Protein AF-A0A2S6AKS6-F1 (afdb_monomer_lite)

Radius of gyration: 19.14 Å; chains: 1; bounding box: 38×33×47 Å

Foldseek 3Di:
DPDPVPPVVCVVVVNDPPCVVVVVVVCCCCPPVVVVLVVVLVVLLVVLVVDPPDPVVSVVVSVCSVCVVVVVVVVVVVVVVVVVVVD

pLDDT: mean 76.17, std 11.61, range [36.16, 90.0]

Organism: NCBI:txid37330

Sequence (87 aa):
MLAAAGLSDCAQANVCGDDMGLFVLGFVAVVLVGPVFVLLSVAATLDIIGRPTGVRRGVAWTAIVWLIPIAGALFWWSASDRRARSA

Structure (mmCIF, N/CA/C/O backbone):
data_AF-A0A2S6AKS6-F1
#
_entry.id   AF-A0A2S6AKS6-F1
#
loop_
_atom_site.group_PDB
_atom_site.id
_atom_site.type_symbol
_atom_site.label_atom_id
_atom_site.label_alt_id
_atom_site.label_comp_id
_atom_site.label_asym_id
_atom_site.label_entity_id
_atom_site.label_seq_id
_atom_site.pdbx_PDB_ins_code
_atom_site.Cartn_x
_atom_site.Cartn_y
_atom_site.Cartn_z
_atom_site.occupancy
_atom_site.B_iso_or_equiv
_atom_site.auth_seq_id
_atom_site.auth_comp_id
_atom_site.auth_asym_id
_atom_site.auth_atom_id
_atom_site.pdbx_PDB_model_num
ATOM 1 N N . MET A 1 1 ? 20.515 17.385 -8.819 1.00 36.16 1 MET A N 1
ATOM 2 C CA . MET A 1 1 ? 19.381 17.271 -9.761 1.00 36.16 1 MET A CA 1
ATOM 3 C C . MET A 1 1 ? 19.826 16.354 -10.895 1.00 36.16 1 MET A C 1
ATOM 5 O O . MET A 1 1 ? 20.498 16.827 -11.793 1.00 36.16 1 MET A O 1
ATOM 9 N N . LEU A 1 2 ? 19.610 15.038 -10.784 1.00 42.84 2 LEU A N 1
ATOM 10 C CA . LEU A 1 2 ? 20.297 14.035 -11.628 1.00 42.84 2 LEU A CA 1
ATOM 11 C C . LEU A 1 2 ? 19.371 12.968 -12.246 1.00 42.84 2 LEU A C 1
ATOM 13 O O . LEU A 1 2 ? 19.866 12.026 -12.845 1.00 42.84 2 LEU A O 1
ATOM 17 N N . ALA A 1 3 ? 18.044 13.096 -12.151 1.00 51.28 3 ALA A N 1
ATOM 18 C CA . ALA A 1 3 ? 17.136 12.075 -12.698 1.00 51.28 3 ALA A CA 1
ATOM 19 C C . ALA A 1 3 ? 16.604 12.387 -14.114 1.00 51.28 3 ALA A C 1
ATOM 21 O O . ALA A 1 3 ? 1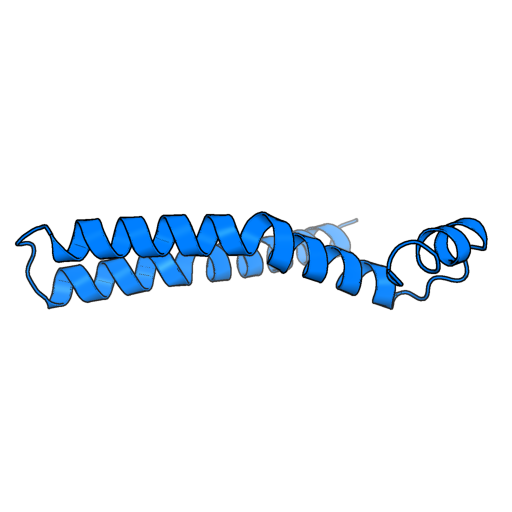6.178 11.477 -14.815 1.00 51.28 3 ALA A O 1
ATOM 22 N N . ALA A 1 4 ? 16.638 13.652 -14.554 1.00 49.91 4 ALA A N 1
ATOM 23 C CA . ALA A 1 4 ? 16.065 14.056 -15.844 1.00 49.91 4 ALA A CA 1
ATOM 24 C C . ALA A 1 4 ? 17.054 13.983 -17.023 1.00 49.91 4 ALA A C 1
ATOM 26 O O . ALA A 1 4 ? 16.621 13.814 -18.152 1.00 49.91 4 ALA A O 1
ATOM 27 N N . ALA A 1 5 ? 18.366 14.061 -16.776 1.00 51.22 5 ALA A N 1
ATOM 28 C CA . ALA A 1 5 ? 19.382 14.145 -17.834 1.00 51.22 5 ALA A CA 1
ATOM 29 C C . ALA A 1 5 ? 19.888 12.780 -18.353 1.00 51.22 5 ALA A C 1
ATOM 31 O O . ALA A 1 5 ? 20.819 12.744 -19.140 1.00 51.22 5 ALA A O 1
ATOM 32 N N . GLY A 1 6 ? 19.314 11.659 -17.900 1.00 58.38 6 GLY A N 1
ATOM 33 C CA . GLY A 1 6 ? 19.659 10.317 -18.400 1.00 58.38 6 GLY A CA 1
ATOM 34 C C . GLY A 1 6 ? 18.486 9.587 -19.057 1.00 58.38 6 GLY A C 1
ATOM 35 O O . GLY A 1 6 ? 18.669 8.882 -20.041 1.00 58.38 6 GLY A O 1
ATOM 36 N N . LEU A 1 7 ? 17.260 9.776 -18.553 1.00 58.19 7 LEU A N 1
ATOM 37 C CA . LEU A 1 7 ? 16.090 9.031 -19.031 1.00 58.19 7 LEU A CA 1
ATOM 38 C C . LEU A 1 7 ? 15.610 9.504 -20.414 1.00 58.19 7 LEU A C 1
ATOM 40 O O . LEU A 1 7 ? 15.216 8.679 -21.234 1.00 58.19 7 LEU A O 1
ATOM 44 N N . SER A 1 8 ? 15.664 10.814 -20.684 1.00 61.66 8 SER A N 1
ATOM 45 C CA . SER A 1 8 ? 15.312 11.370 -21.998 1.00 61.66 8 SER A CA 1
ATOM 46 C C . SER A 1 8 ? 16.344 11.021 -23.068 1.00 61.66 8 SER A C 1
ATOM 48 O O . SER A 1 8 ? 15.961 10.677 -24.180 1.00 61.66 8 SER A O 1
ATOM 50 N N . ASP A 1 9 ? 17.636 11.047 -22.727 1.00 62.88 9 ASP A N 1
ATOM 51 C CA . ASP A 1 9 ? 18.721 10.745 -23.669 1.00 62.88 9 ASP A CA 1
ATOM 52 C C . ASP A 1 9 ? 18.770 9.256 -24.025 1.00 62.88 9 ASP A C 1
ATOM 54 O O . ASP A 1 9 ? 18.926 8.905 -25.194 1.00 62.88 9 ASP A O 1
ATOM 58 N N . CYS A 1 10 ? 18.545 8.365 -23.054 1.00 65.06 10 CYS A N 1
ATOM 59 C CA . CYS A 1 10 ? 18.474 6.932 -23.333 1.00 65.06 10 CYS A CA 1
ATOM 60 C C . CYS A 1 10 ? 17.224 6.559 -24.152 1.00 65.06 10 CYS A C 1
ATOM 62 O O . CYS A 1 10 ? 17.314 5.705 -25.037 1.00 65.06 10 CYS A O 1
ATOM 64 N N . ALA A 1 11 ? 16.079 7.211 -23.900 1.00 66.75 11 ALA A N 1
ATOM 65 C CA . ALA A 1 11 ? 14.855 6.994 -24.675 1.00 66.75 11 ALA A CA 1
ATOM 66 C C . ALA A 1 11 ? 15.012 7.492 -26.119 1.00 66.75 11 ALA A C 1
ATOM 68 O O . ALA A 1 11 ? 14.581 6.825 -27.056 1.00 66.75 11 ALA A O 1
ATOM 69 N N . GLN A 1 12 ? 15.682 8.632 -26.308 1.00 65.44 12 GLN A N 1
ATOM 70 C CA . GLN A 1 12 ? 15.935 9.208 -27.626 1.00 65.44 12 GLN A CA 1
ATOM 71 C C . GLN A 1 12 ? 16.958 8.402 -28.437 1.00 65.44 12 GLN A C 1
ATOM 73 O O . GLN A 1 12 ? 16.834 8.299 -29.656 1.00 65.44 12 GLN A O 1
ATOM 78 N N . ALA A 1 13 ? 17.944 7.798 -27.769 1.00 68.00 13 ALA A N 1
ATOM 79 C CA . ALA A 1 13 ? 18.932 6.923 -28.395 1.00 68.00 13 ALA A CA 1
ATOM 80 C C . ALA A 1 13 ? 18.469 5.456 -28.538 1.00 68.00 13 ALA A C 1
ATOM 82 O O . ALA A 1 13 ? 19.208 4.646 -29.090 1.00 68.00 13 ALA A O 1
ATOM 83 N N . ASN A 1 14 ? 17.255 5.109 -28.084 1.00 59.44 14 ASN A N 1
ATOM 84 C CA . ASN A 1 14 ? 16.677 3.758 -28.153 1.00 59.44 14 ASN A CA 1
ATOM 85 C C . ASN A 1 14 ? 17.549 2.668 -27.481 1.00 59.44 14 ASN A C 1
ATOM 87 O O . ASN A 1 14 ? 17.523 1.502 -27.868 1.00 59.44 14 ASN A O 1
ATOM 91 N N . VAL A 1 15 ? 18.341 3.064 -26.478 1.00 61.81 15 VAL A N 1
ATOM 92 C CA . VAL A 1 15 ? 19.289 2.207 -25.732 1.00 61.81 15 VAL A CA 1
ATOM 93 C C . VAL A 1 15 ? 18.782 1.837 -24.336 1.00 61.81 15 VAL A C 1
ATOM 95 O O . VAL A 1 15 ? 19.513 1.263 -23.529 1.00 61.81 15 VAL A O 1
ATOM 98 N N . CYS A 1 16 ? 17.534 2.174 -24.017 1.00 66.50 16 CYS A N 1
ATOM 99 C CA . CYS A 1 16 ? 16.895 1.735 -22.785 1.00 66.50 16 CYS A CA 1
ATOM 100 C C . CYS A 1 16 ? 16.672 0.221 -22.832 1.00 66.50 16 CYS A C 1
ATOM 102 O O . CYS A 1 16 ? 15.856 -0.252 -23.617 1.00 66.50 16 CYS A O 1
ATOM 104 N N . GLY A 1 17 ? 17.393 -0.528 -21.995 1.00 66.06 17 GLY A N 1
ATOM 105 C CA . GLY A 1 17 ? 17.152 -1.961 -21.815 1.00 66.06 17 GLY A CA 1
ATOM 106 C C . GLY A 1 17 ? 15.747 -2.255 -21.274 1.00 66.06 17 GLY A C 1
ATOM 107 O O . GLY A 1 17 ? 15.104 -1.377 -20.689 1.00 66.06 17 GLY A O 1
ATOM 108 N N . ASP A 1 18 ? 15.294 -3.503 -21.438 1.00 65.56 18 ASP A N 1
ATOM 109 C CA . ASP A 1 18 ? 13.941 -3.975 -21.080 1.00 65.56 18 ASP A CA 1
ATOM 110 C C . ASP A 1 18 ? 13.525 -3.659 -19.627 1.00 65.56 18 ASP A C 1
ATOM 112 O O . ASP A 1 18 ? 12.344 -3.457 -19.329 1.00 65.56 18 ASP A O 1
ATOM 116 N N . ASP A 1 19 ? 14.490 -3.515 -18.717 1.00 67.62 19 ASP A N 1
ATOM 117 C CA . ASP A 1 19 ? 14.260 -3.191 -17.304 1.00 67.62 19 ASP A CA 1
ATOM 118 C C . ASP A 1 19 ? 13.700 -1.775 -17.068 1.00 67.62 19 ASP A C 1
ATOM 120 O O . ASP A 1 19 ? 13.155 -1.480 -15.997 1.00 67.62 19 ASP A O 1
ATOM 124 N N . MET A 1 20 ? 13.781 -0.880 -18.061 1.00 72.44 20 MET A N 1
ATOM 125 C CA . MET A 1 20 ? 13.265 0.483 -17.922 1.00 72.44 20 MET A CA 1
ATOM 126 C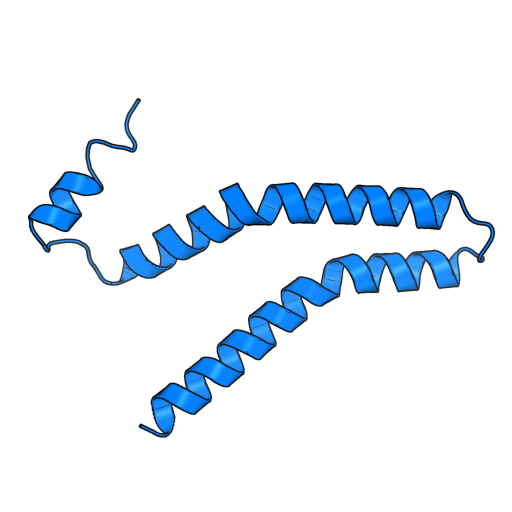 C . MET A 1 20 ? 11.740 0.512 -17.770 1.00 72.44 20 MET A C 1
ATOM 128 O O . MET A 1 20 ? 11.214 1.347 -17.031 1.00 72.44 20 MET A O 1
ATOM 132 N N . GLY A 1 21 ? 11.025 -0.427 -18.397 1.00 73.38 21 GLY A N 1
ATOM 133 C CA . GLY A 1 21 ? 9.574 -0.544 -18.246 1.00 73.38 21 GLY A CA 1
ATOM 134 C C . GLY A 1 21 ? 9.168 -0.815 -16.796 1.00 73.38 21 GLY A C 1
ATOM 135 O O . GLY A 1 21 ? 8.285 -0.142 -16.263 1.00 73.38 21 GLY A O 1
ATOM 136 N N . LEU A 1 22 ? 9.868 -1.739 -16.128 1.00 76.38 22 LEU A N 1
ATOM 137 C CA . LEU A 1 22 ? 9.649 -2.067 -14.716 1.00 76.38 22 LEU A CA 1
ATOM 138 C C . LEU A 1 22 ? 10.019 -0.906 -13.792 1.00 76.38 22 LEU A C 1
ATOM 140 O O . LEU A 1 22 ? 9.297 -0.643 -12.830 1.00 76.38 22 LEU A O 1
ATOM 144 N N . PHE A 1 23 ? 11.097 -0.180 -14.096 1.00 80.19 23 PHE A N 1
ATOM 145 C CA . PHE A 1 23 ? 11.484 1.003 -13.331 1.00 80.19 23 PHE A CA 1
ATOM 146 C C . PHE A 1 23 ? 10.421 2.106 -13.403 1.00 80.19 23 PHE A C 1
ATOM 148 O O . PHE A 1 23 ? 10.026 2.640 -12.368 1.00 80.19 23 PHE A O 1
ATOM 155 N N . VAL A 1 24 ? 9.915 2.425 -14.599 1.00 82.56 24 VAL A N 1
ATOM 156 C CA . VAL A 1 24 ? 8.875 3.452 -14.777 1.00 82.56 24 VAL A CA 1
ATOM 157 C C . VAL A 1 24 ? 7.574 3.030 -14.093 1.00 82.56 24 VAL A C 1
ATOM 159 O O . VAL A 1 24 ? 6.969 3.834 -13.383 1.00 82.56 24 VAL A O 1
ATOM 162 N N . LEU A 1 25 ? 7.172 1.762 -14.233 1.00 80.38 25 LEU A N 1
ATOM 163 C CA . LEU A 1 25 ? 6.016 1.203 -13.525 1.00 80.38 25 LEU A CA 1
ATOM 164 C C . LEU A 1 25 ? 6.176 1.301 -12.006 1.00 80.38 25 LEU A C 1
ATOM 166 O O . LEU A 1 25 ? 5.262 1.764 -11.324 1.00 80.38 25 LEU A O 1
ATOM 170 N N . GLY A 1 26 ? 7.340 0.914 -11.479 1.00 83.19 26 GLY A N 1
ATOM 171 C CA . GLY A 1 26 ? 7.660 1.013 -10.058 1.00 83.19 26 GLY A CA 1
ATOM 172 C C . GLY A 1 26 ? 7.651 2.458 -9.565 1.00 83.19 26 GLY A C 1
ATOM 173 O O . GLY A 1 26 ? 7.065 2.753 -8.526 1.00 83.19 26 GLY A O 1
ATOM 174 N N . PHE A 1 27 ? 8.223 3.381 -10.338 1.00 82.44 27 PHE A N 1
ATOM 175 C CA . PHE A 1 27 ? 8.236 4.805 -10.018 1.00 82.44 27 PHE A CA 1
ATOM 176 C C . PHE A 1 27 ? 6.819 5.384 -9.960 1.00 82.44 27 PHE A C 1
ATOM 178 O O . PHE A 1 27 ? 6.461 6.029 -8.978 1.00 82.44 27 PHE A O 1
ATOM 185 N N . VAL A 1 28 ? 5.975 5.106 -10.958 1.00 85.38 28 VAL A N 1
ATOM 186 C CA . VAL A 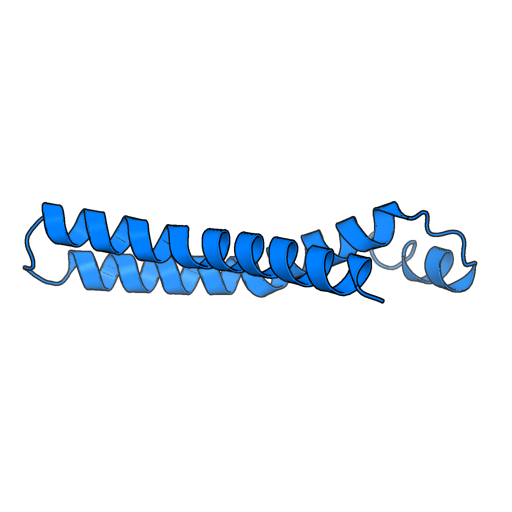1 28 ? 4.566 5.535 -10.964 1.00 85.38 28 VAL A CA 1
ATOM 187 C C . VAL A 1 28 ? 3.805 4.932 -9.782 1.00 85.38 28 VAL A C 1
ATOM 189 O O . VAL A 1 28 ? 3.098 5.650 -9.071 1.00 85.38 28 VAL A O 1
ATOM 192 N N . ALA A 1 29 ? 3.979 3.635 -9.526 1.00 83.88 29 ALA A N 1
ATOM 193 C CA . ALA A 1 29 ? 3.323 2.951 -8.420 1.00 83.88 29 ALA A CA 1
ATOM 194 C C . ALA A 1 29 ? 3.721 3.542 -7.058 1.00 83.88 29 ALA A C 1
ATOM 196 O O . ALA A 1 29 ? 2.857 3.771 -6.217 1.00 83.88 29 ALA A O 1
ATOM 197 N N . VAL A 1 30 ? 5.004 3.836 -6.839 1.00 84.50 30 VAL A N 1
ATOM 198 C CA . VAL A 1 30 ? 5.502 4.332 -5.547 1.00 84.50 30 VAL A CA 1
ATOM 199 C C . VAL A 1 30 ? 5.257 5.825 -5.363 1.00 84.50 30 VAL A C 1
ATOM 201 O O . VAL A 1 30 ? 4.895 6.235 -4.265 1.00 84.50 30 VAL A O 1
ATOM 204 N N . VAL A 1 31 ? 5.449 6.642 -6.400 1.00 85.56 31 VAL A N 1
ATOM 205 C CA . VAL A 1 31 ? 5.424 8.109 -6.278 1.00 85.56 31 VAL A CA 1
ATOM 206 C C . VAL A 1 31 ? 4.026 8.679 -6.481 1.00 85.56 31 VAL A C 1
ATOM 208 O O . VAL A 1 31 ? 3.654 9.619 -5.784 1.00 85.56 31 VAL A O 1
ATOM 211 N N . LEU A 1 32 ? 3.237 8.126 -7.405 1.00 85.44 32 LEU A N 1
ATOM 212 C CA . LEU A 1 32 ? 1.899 8.647 -7.699 1.00 85.44 32 LEU A CA 1
ATOM 213 C C . LEU A 1 32 ? 0.820 7.888 -6.929 1.00 85.44 32 LEU A C 1
ATOM 215 O O . LEU A 1 32 ? -0.027 8.501 -6.283 1.00 85.44 32 LEU A O 1
ATOM 219 N N . VAL A 1 33 ? 0.855 6.556 -6.970 1.00 86.44 33 VAL A N 1
ATOM 220 C CA . VAL A 1 33 ? -0.214 5.730 -6.383 1.00 86.44 33 VAL A CA 1
ATOM 221 C C . VAL A 1 33 ? 0.013 5.491 -4.887 1.00 86.44 33 VAL A C 1
ATOM 223 O O . VAL A 1 33 ? -0.928 5.571 -4.098 1.00 86.44 33 VAL A O 1
ATOM 226 N N . GLY A 1 34 ? 1.262 5.259 -4.479 1.00 86.75 34 GLY A N 1
ATOM 227 C CA . GLY A 1 34 ? 1.660 4.958 -3.104 1.00 86.75 34 GLY A CA 1
ATOM 228 C C . GLY A 1 34 ? 1.170 5.973 -2.064 1.00 86.75 34 GLY A C 1
ATOM 229 O O . GLY A 1 34 ? 0.515 5.560 -1.106 1.00 86.75 34 GLY A O 1
ATOM 230 N N . PRO A 1 35 ? 1.403 7.290 -2.227 1.00 88.94 35 PRO A N 1
ATOM 231 C CA . PRO A 1 35 ? 1.019 8.275 -1.220 1.00 88.94 35 PRO A CA 1
ATOM 232 C C . PRO A 1 35 ? -0.497 8.378 -1.071 1.00 88.94 35 PRO A C 1
ATOM 234 O O . PRO A 1 35 ? -1.003 8.422 0.048 1.00 88.94 35 PRO A O 1
ATOM 237 N N . VAL A 1 36 ? -1.230 8.351 -2.190 1.00 87.88 36 VAL A N 1
ATOM 238 C CA . VAL A 1 36 ? -2.700 8.358 -2.192 1.00 87.88 36 VAL A CA 1
ATOM 239 C C . VAL A 1 36 ? -3.231 7.126 -1.462 1.00 87.88 36 VAL A C 1
ATOM 241 O O . VAL A 1 36 ? -4.109 7.241 -0.609 1.00 87.88 36 VAL A O 1
ATOM 244 N N . PHE A 1 37 ? -2.657 5.954 -1.738 1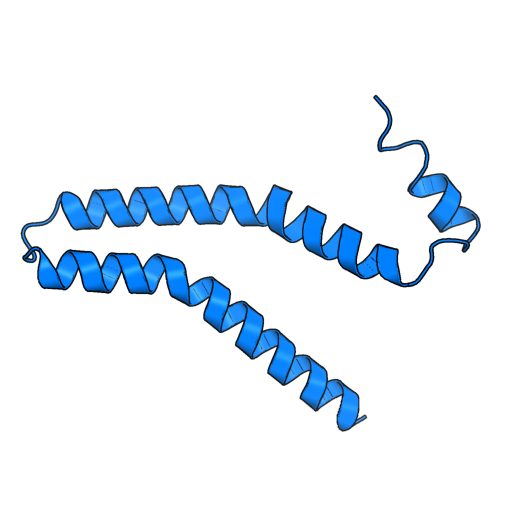.00 85.12 37 PHE A N 1
ATOM 245 C CA . PHE A 1 37 ? -3.031 4.710 -1.076 1.00 85.12 37 PHE A CA 1
ATOM 246 C C . PHE A 1 37 ? -2.784 4.752 0.438 1.00 85.12 37 PHE A C 1
ATOM 248 O O . PHE A 1 37 ? -3.672 4.390 1.213 1.00 85.12 37 PHE A O 1
ATOM 255 N N . VAL A 1 38 ? -1.610 5.221 0.870 1.00 87.06 38 VAL A N 1
ATOM 256 C CA . VAL A 1 38 ? -1.272 5.326 2.297 1.00 87.06 38 VAL A CA 1
ATOM 257 C C . VAL A 1 38 ? -2.207 6.307 2.999 1.00 87.06 38 VAL A C 1
ATOM 259 O O . VAL A 1 38 ? -2.751 5.974 4.049 1.00 87.06 38 VAL A O 1
ATOM 262 N N . LEU A 1 39 ? -2.457 7.480 2.411 1.00 89.06 39 LEU A N 1
ATOM 263 C CA . LEU A 1 39 ? -3.351 8.486 2.990 1.00 89.06 39 LEU A CA 1
ATOM 264 C C . LEU A 1 39 ? -4.778 7.955 3.155 1.00 89.06 39 LEU A C 1
ATOM 266 O O . LEU A 1 39 ? -5.353 8.080 4.236 1.00 89.06 39 LEU A O 1
ATOM 270 N N . LEU A 1 40 ? -5.333 7.319 2.119 1.00 86.69 40 LEU A N 1
ATOM 271 C CA . LEU A 1 40 ? -6.669 6.721 2.180 1.00 86.69 40 LEU A CA 1
ATOM 272 C C . LEU A 1 40 ? -6.737 5.579 3.200 1.00 86.69 40 LEU A C 1
ATOM 274 O O . LEU A 1 40 ? -7.706 5.486 3.951 1.00 86.69 40 LEU A O 1
ATOM 278 N N . SER A 1 41 ? -5.700 4.741 3.271 1.00 84.12 41 SER A N 1
ATOM 279 C CA . SER A 1 41 ? -5.646 3.619 4.214 1.00 84.12 41 SER A CA 1
ATOM 280 C C . SER A 1 41 ? -5.546 4.088 5.660 1.00 84.12 41 SER A C 1
ATOM 282 O O . SER A 1 41 ? -6.229 3.550 6.532 1.00 84.12 41 SER A O 1
ATOM 284 N N . VAL A 1 42 ? -4.742 5.119 5.929 1.00 84.31 42 VAL A N 1
ATOM 285 C CA . VAL A 1 42 ? -4.645 5.740 7.255 1.00 84.31 42 VAL A CA 1
ATOM 286 C C . VAL A 1 42 ? -5.967 6.408 7.627 1.00 84.31 42 VAL A C 1
ATOM 288 O O . VAL A 1 42 ? -6.463 6.169 8.724 1.00 84.31 42 VAL A O 1
ATOM 291 N N . ALA A 1 43 ? -6.586 7.167 6.718 1.00 85.12 43 ALA A N 1
ATOM 292 C CA . ALA A 1 43 ? -7.888 7.789 6.959 1.00 85.12 43 ALA A CA 1
ATOM 293 C C . ALA A 1 43 ? -8.974 6.747 7.280 1.00 85.12 43 ALA A C 1
ATOM 295 O O . ALA A 1 43 ? -9.693 6.888 8.268 1.00 85.12 43 ALA A O 1
ATOM 296 N N . ALA A 1 44 ? -9.042 5.661 6.504 1.00 83.12 44 ALA A N 1
ATOM 297 C CA . ALA A 1 44 ? -9.956 4.552 6.763 1.00 83.12 44 ALA A CA 1
ATOM 298 C C . ALA A 1 44 ? -9.654 3.859 8.101 1.00 83.12 44 ALA A C 1
ATOM 300 O O . ALA A 1 44 ? -10.570 3.544 8.854 1.00 83.12 44 ALA A O 1
ATOM 301 N N . THR A 1 45 ? -8.377 3.665 8.439 1.00 82.88 45 THR A N 1
ATOM 302 C CA . THR A 1 45 ? -7.966 3.074 9.722 1.00 82.88 45 THR A CA 1
ATOM 303 C C . THR A 1 45 ? -8.395 3.952 10.901 1.00 82.88 45 THR A C 1
ATOM 305 O O . THR A 1 45 ? -8.894 3.433 11.897 1.00 82.88 45 THR A O 1
ATOM 308 N N . LEU A 1 46 ? -8.259 5.276 10.786 1.00 82.62 46 LEU A N 1
ATOM 309 C CA . LEU A 1 46 ? -8.715 6.224 11.806 1.00 82.62 46 LEU A CA 1
ATOM 310 C C . LEU A 1 46 ? -10.247 6.230 11.949 1.00 82.62 46 LEU A C 1
ATOM 312 O O . LEU A 1 46 ? -10.734 6.240 13.079 1.00 82.62 46 LEU A O 1
ATOM 316 N N . ASP A 1 47 ? -11.008 6.153 10.850 1.00 82.88 47 ASP A N 1
ATOM 317 C CA . ASP A 1 47 ? -12.476 6.012 10.906 1.00 82.88 47 ASP A CA 1
ATOM 318 C C . ASP A 1 47 ? -12.895 4.695 11.582 1.00 82.88 47 ASP A C 1
ATOM 320 O O . ASP A 1 47 ? -13.793 4.684 12.424 1.00 82.88 47 ASP A O 1
ATOM 324 N N . ILE A 1 48 ? -12.195 3.595 11.292 1.00 79.56 48 ILE A N 1
ATOM 325 C CA . ILE A 1 48 ? -12.439 2.290 11.918 1.00 79.56 48 ILE A CA 1
ATOM 326 C C . ILE A 1 48 ? -12.184 2.340 13.429 1.00 79.56 48 ILE A C 1
ATOM 328 O O . ILE A 1 48 ? -12.995 1.826 14.201 1.00 79.56 48 ILE A O 1
ATOM 332 N N . ILE A 1 49 ? -11.077 2.957 13.858 1.00 79.12 49 ILE A N 1
ATOM 333 C CA . ILE A 1 49 ? -10.734 3.111 15.281 1.00 79.12 49 ILE A CA 1
ATOM 334 C C . ILE A 1 49 ? -11.756 4.010 15.992 1.00 79.12 49 ILE A C 1
ATOM 336 O O . ILE A 1 49 ? -12.123 3.737 17.134 1.00 79.12 49 ILE A O 1
ATOM 340 N N . GLY A 1 50 ? -12.242 5.057 15.319 1.00 77.31 50 GLY A N 1
ATOM 341 C CA . GLY A 1 50 ? -13.204 6.012 15.873 1.00 77.31 50 GLY A CA 1
ATOM 342 C C . GLY A 1 50 ? -14.621 5.462 16.071 1.00 77.31 50 GLY A C 1
ATOM 343 O O . GLY A 1 50 ? -15.418 6.085 16.774 1.00 77.31 50 GLY A O 1
ATOM 344 N N . ARG A 1 51 ? -14.961 4.303 15.489 1.00 75.56 51 ARG A N 1
ATOM 345 C CA . ARG A 1 51 ? -16.297 3.700 15.600 1.00 75.56 51 ARG A CA 1
ATOM 346 C C . ARG A 1 51 ? -16.295 2.502 16.558 1.00 75.56 51 ARG A C 1
ATOM 348 O O . ARG A 1 51 ? -15.513 1.570 16.366 1.00 75.56 51 ARG A O 1
ATOM 355 N N . PRO A 1 52 ? -17.233 2.422 17.521 1.00 66.06 52 PRO A N 1
ATOM 356 C CA . PRO A 1 52 ? -17.363 1.282 18.428 1.00 66.06 52 PRO A CA 1
ATOM 357 C C . PRO A 1 52 ? -17.977 0.073 17.698 1.00 66.06 52 PRO A C 1
ATOM 359 O O . PRO A 1 52 ? -19.129 -0.291 17.898 1.00 66.06 52 PRO A O 1
ATOM 362 N N . THR A 1 53 ? -17.210 -0.549 16.802 1.00 68.06 53 THR A N 1
ATOM 363 C CA . THR A 1 53 ? -17.614 -1.748 16.040 1.00 68.06 53 THR A CA 1
ATOM 364 C C . THR A 1 53 ? -17.011 -3.044 16.596 1.00 68.06 53 THR A C 1
ATOM 366 O O . THR A 1 53 ? -17.321 -4.132 16.106 1.00 68.06 53 THR A O 1
ATOM 369 N N . GLY A 1 54 ? -16.201 -2.936 17.657 1.00 76.88 54 GLY A N 1
ATOM 370 C CA . GLY A 1 54 ? -15.479 -4.032 18.302 1.00 76.88 54 GLY A CA 1
ATOM 371 C C . GLY A 1 54 ? -14.125 -4.322 17.644 1.00 76.88 54 GLY A C 1
ATOM 372 O O . GLY A 1 54 ? -13.995 -4.328 16.420 1.00 76.88 54 GLY A O 1
ATOM 373 N N . VAL A 1 55 ? -13.107 -4.608 18.466 1.00 75.19 55 VAL A N 1
ATOM 374 C CA . VAL A 1 55 ? -11.694 -4.740 18.043 1.00 75.19 55 VAL A CA 1
ATOM 375 C C . VAL A 1 55 ? -11.508 -5.751 16.906 1.00 75.19 55 VAL A C 1
ATOM 377 O O . VAL A 1 55 ? -10.809 -5.469 15.939 1.00 75.19 55 VAL A O 1
ATOM 380 N N . ARG A 1 56 ? -12.188 -6.906 16.960 1.00 80.50 56 ARG A N 1
ATOM 381 C CA . ARG A 1 56 ? -12.084 -7.947 15.917 1.00 80.50 56 ARG A CA 1
ATOM 382 C C . ARG A 1 56 ? -12.561 -7.454 14.549 1.00 80.50 56 ARG A C 1
ATOM 384 O O . ARG A 1 56 ? -11.946 -7.772 13.536 1.00 80.50 56 ARG A O 1
ATOM 391 N N . ARG A 1 57 ? -13.649 -6.678 14.521 1.00 80.12 57 ARG A N 1
ATOM 392 C CA . ARG A 1 57 ? -14.222 -6.138 13.283 1.00 80.12 57 ARG A CA 1
ATOM 393 C C . ARG A 1 57 ? -13.350 -5.019 12.723 1.00 80.12 57 ARG A C 1
ATOM 395 O O . ARG A 1 57 ? -13.169 -4.965 11.512 1.00 80.12 57 ARG A O 1
ATOM 402 N N . GLY A 1 58 ? -12.765 -4.199 13.596 1.00 81.25 58 GLY A N 1
ATOM 403 C CA . GLY A 1 58 ? -11.808 -3.177 13.189 1.00 81.25 58 GLY A CA 1
ATOM 404 C C . GLY A 1 58 ? -10.551 -3.772 12.555 1.00 81.25 58 GLY A C 1
ATOM 405 O O . GLY A 1 58 ? -10.207 -3.409 11.437 1.00 81.25 58 GLY A O 1
ATOM 406 N N . VAL A 1 59 ? -9.935 -4.770 13.197 1.00 82.44 59 VAL A N 1
ATOM 407 C CA . VAL A 1 59 ? -8.749 -5.462 12.655 1.00 82.44 59 VAL A CA 1
ATOM 408 C C . VAL A 1 59 ? -9.039 -6.110 11.298 1.00 82.44 59 VAL A C 1
ATOM 410 O O . VAL A 1 59 ? -8.225 -5.993 10.383 1.00 82.44 59 VAL A O 1
ATOM 413 N N . ALA A 1 60 ? -10.204 -6.749 11.137 1.00 85.50 60 ALA A N 1
ATOM 414 C CA . ALA A 1 60 ? -10.602 -7.338 9.859 1.00 85.50 60 ALA A CA 1
ATOM 415 C C . ALA A 1 60 ? -10.727 -6.281 8.749 1.00 85.50 60 ALA A C 1
ATOM 417 O O . ALA A 1 60 ? -10.221 -6.488 7.649 1.00 85.50 60 ALA A O 1
ATOM 418 N N . TRP A 1 61 ? -11.349 -5.134 9.037 1.00 82.56 61 TRP A N 1
ATOM 419 C CA . TRP A 1 61 ? -11.480 -4.049 8.064 1.00 82.56 61 TRP A CA 1
ATOM 420 C C . TRP A 1 61 ? -10.152 -3.392 7.721 1.00 82.56 61 TRP A C 1
ATOM 422 O O . TRP A 1 61 ? -9.892 -3.144 6.546 1.00 82.56 61 TRP A O 1
ATOM 432 N N . THR A 1 62 ? -9.287 -3.176 8.710 1.00 83.56 62 THR A N 1
ATOM 433 C CA . THR A 1 62 ? -7.935 -2.677 8.463 1.00 83.56 62 THR A CA 1
ATOM 434 C C . THR A 1 62 ? -7.196 -3.631 7.529 1.00 83.56 62 THR A C 1
ATOM 436 O O . THR A 1 62 ? -6.724 -3.206 6.481 1.00 83.56 62 THR A O 1
ATOM 439 N N . ALA A 1 63 ? -7.177 -4.934 7.822 1.00 86.44 63 ALA A N 1
ATOM 440 C CA . ALA A 1 63 ? -6.535 -5.912 6.945 1.00 86.44 63 ALA A CA 1
ATOM 441 C C . ALA A 1 63 ? -7.093 -5.863 5.510 1.00 86.44 63 ALA A C 1
ATOM 443 O O . ALA A 1 63 ? -6.322 -5.856 4.555 1.00 86.44 63 ALA A O 1
ATOM 444 N N . ILE A 1 64 ? -8.414 -5.757 5.343 1.00 87.69 64 ILE A N 1
ATOM 445 C CA . ILE A 1 64 ? -9.054 -5.654 4.024 1.00 87.69 64 ILE A CA 1
ATOM 446 C C . ILE A 1 64 ? -8.581 -4.410 3.260 1.00 87.69 64 ILE A C 1
ATOM 448 O O . ILE A 1 64 ? -8.184 -4.528 2.102 1.00 87.69 64 ILE A O 1
ATOM 452 N N . VAL A 1 65 ? -8.583 -3.233 3.895 1.00 86.00 65 VAL A N 1
ATOM 453 C CA . VAL A 1 65 ? -8.177 -1.968 3.254 1.00 86.00 65 VAL A CA 1
ATOM 454 C C . VAL A 1 65 ? -6.730 -2.030 2.762 1.00 86.00 65 VAL A C 1
ATOM 456 O O . VAL A 1 65 ? -6.433 -1.562 1.665 1.00 86.00 65 VAL A O 1
ATOM 459 N N . TRP A 1 66 ? -5.846 -2.675 3.525 1.00 85.62 66 TRP A N 1
ATOM 460 C CA . TRP A 1 66 ? -4.443 -2.831 3.145 1.00 85.62 66 TRP A CA 1
ATOM 461 C C . TRP A 1 66 ? -4.208 -3.920 2.085 1.00 85.62 66 TRP A C 1
ATOM 463 O O . TRP A 1 66 ? -3.287 -3.801 1.279 1.00 85.62 66 TRP A O 1
ATOM 473 N N . LEU A 1 67 ? -5.035 -4.970 2.051 1.00 88.31 67 LEU A N 1
ATOM 474 C CA . LEU A 1 67 ? -4.852 -6.115 1.149 1.00 88.31 67 LEU A CA 1
ATOM 475 C C . LEU A 1 67 ? -5.536 -5.955 -0.215 1.00 88.31 67 LEU A C 1
ATOM 477 O O . LEU A 1 67 ? -5.024 -6.479 -1.204 1.00 88.31 67 LEU A O 1
ATOM 481 N N . ILE A 1 68 ? -6.663 -5.238 -0.302 1.00 87.56 68 ILE A N 1
ATOM 482 C CA . ILE A 1 68 ? -7.426 -5.049 -1.553 1.00 87.56 68 ILE A CA 1
ATOM 483 C C . ILE A 1 68 ? -6.559 -4.581 -2.737 1.00 87.56 68 ILE A C 1
ATOM 485 O O . ILE A 1 68 ? -6.654 -5.194 -3.800 1.00 87.56 68 ILE A O 1
ATOM 489 N N . PRO A 1 69 ? -5.713 -3.543 -2.618 1.00 77.56 69 PRO A N 1
ATOM 490 C CA . PRO A 1 69 ? -4.952 -3.054 -3.766 1.00 77.56 69 PRO A CA 1
ATOM 491 C C . PRO A 1 69 ? -3.850 -4.020 -4.199 1.00 77.56 69 PRO A C 1
ATOM 493 O O . PRO A 1 69 ? -3.582 -4.134 -5.393 1.00 77.56 69 PRO A O 1
ATOM 496 N N . ILE A 1 70 ? -3.267 -4.774 -3.260 1.00 84.62 70 ILE A N 1
ATOM 497 C CA . ILE A 1 70 ? -2.310 -5.842 -3.575 1.00 84.62 70 ILE A CA 1
ATOM 498 C C . ILE A 1 70 ? -3.026 -6.950 -4.354 1.00 84.62 70 ILE A C 1
ATOM 500 O O . ILE A 1 70 ? -2.573 -7.356 -5.422 1.00 84.62 70 ILE A O 1
ATOM 504 N N . ALA A 1 71 ? -4.184 -7.398 -3.862 1.00 87.38 71 ALA A N 1
ATOM 505 C CA . ALA A 1 71 ? -4.991 -8.411 -4.535 1.00 87.38 71 ALA A CA 1
ATOM 506 C C . ALA A 1 71 ? -5.457 -7.947 -5.926 1.00 87.38 71 ALA A C 1
ATOM 508 O O . ALA A 1 71 ? -5.400 -8.720 -6.881 1.00 87.38 71 ALA A O 1
ATOM 509 N N . GLY A 1 72 ? -5.860 -6.680 -6.062 1.00 83.94 72 GLY A N 1
ATOM 510 C CA . GLY A 1 72 ? -6.247 -6.072 -7.334 1.00 83.94 72 GLY A CA 1
ATOM 511 C C . GLY A 1 72 ? -5.098 -6.033 -8.342 1.00 83.94 72 GLY A C 1
ATOM 512 O O . GLY A 1 72 ? -5.288 -6.421 -9.495 1.00 83.94 72 GLY A O 1
ATOM 513 N N . ALA A 1 73 ? -3.896 -5.645 -7.907 1.00 80.88 73 ALA A N 1
ATOM 514 C CA . ALA A 1 73 ? -2.705 -5.634 -8.754 1.00 80.88 73 ALA A CA 1
ATOM 515 C C . ALA A 1 73 ? -2.316 -7.047 -9.223 1.00 80.88 73 ALA A C 1
ATOM 517 O O . ALA A 1 73 ? -2.087 -7.261 -10.413 1.00 80.88 73 ALA A O 1
ATOM 518 N N . LEU A 1 74 ? -2.310 -8.028 -8.313 1.00 86.69 74 LEU A N 1
ATOM 519 C CA . LEU A 1 74 ? -2.030 -9.430 -8.646 1.00 86.69 74 LEU A 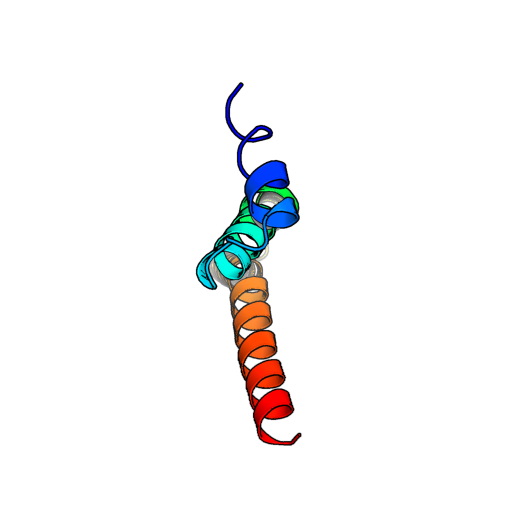CA 1
ATOM 520 C C . LEU A 1 74 ? -3.073 -10.006 -9.611 1.00 86.69 74 LEU A C 1
ATOM 522 O O . LEU A 1 74 ? -2.730 -10.704 -10.569 1.00 86.69 74 LEU A O 1
ATOM 526 N N . PHE A 1 75 ? -4.350 -9.690 -9.389 1.00 90.00 75 PHE A N 1
ATOM 527 C CA . PHE A 1 75 ? -5.423 -10.114 -10.277 1.00 90.00 75 PHE A CA 1
ATOM 528 C C . PHE A 1 75 ? -5.250 -9.515 -11.675 1.00 90.00 75 PHE A C 1
ATOM 530 O O . PHE A 1 75 ? -5.305 -10.259 -12.658 1.00 90.00 75 PHE A O 1
ATOM 537 N N . TRP A 1 76 ? -4.974 -8.209 -11.765 1.00 82.94 76 TRP A N 1
ATOM 538 C CA . TRP A 1 76 ? -4.735 -7.523 -13.033 1.00 82.94 76 TRP A CA 1
ATOM 539 C C . TRP A 1 76 ? -3.563 -8.135 -13.797 1.00 82.94 76 TRP A C 1
ATOM 541 O O . TRP A 1 76 ? -3.724 -8.474 -14.967 1.00 82.94 76 TRP A O 1
ATOM 551 N N . TRP A 1 77 ? -2.433 -8.369 -13.124 1.00 81.62 77 TRP A N 1
ATOM 552 C CA . TRP A 1 77 ? -1.265 -9.021 -13.722 1.00 81.62 77 TRP A CA 1
ATOM 553 C C . TRP A 1 77 ? -1.619 -10.401 -14.284 1.00 81.62 77 TRP A C 1
ATOM 555 O O . TRP A 1 77 ? -1.323 -10.722 -15.435 1.00 81.62 77 TRP A O 1
ATOM 565 N N . SER A 1 78 ? -2.306 -11.231 -13.495 1.00 84.00 78 SER A N 1
ATOM 566 C CA . SER A 1 78 ? -2.705 -12.569 -13.942 1.00 84.00 78 SER A CA 1
ATOM 567 C C . SER A 1 78 ? -3.670 -12.531 -15.136 1.00 84.00 78 SER A C 1
ATOM 569 O O . SER A 1 78 ? -3.738 -13.473 -15.926 1.00 84.00 78 SER A O 1
ATOM 571 N N . ALA A 1 79 ? -4.465 -11.466 -15.255 1.00 80.25 79 ALA A N 1
ATOM 572 C CA . ALA A 1 79 ? -5.409 -11.280 -16.345 1.00 80.25 79 ALA A CA 1
ATOM 573 C C . ALA A 1 79 ? -4.719 -10.745 -17.607 1.00 80.25 79 ALA A C 1
ATOM 575 O O . ALA A 1 79 ? -5.051 -11.194 -18.704 1.00 80.25 79 ALA A O 1
ATOM 576 N N . SER A 1 80 ? -3.752 -9.831 -17.474 1.00 77.19 80 SER A N 1
ATOM 577 C CA . SER A 1 80 ? -2.972 -9.313 -18.603 1.00 77.19 80 SER A CA 1
ATOM 578 C C . SER A 1 80 ? -2.094 -10.395 -19.224 1.00 77.19 80 SER A C 1
ATOM 580 O O . SER A 1 80 ? -2.058 -10.521 -20.443 1.00 77.19 80 SER A O 1
ATOM 582 N N . ASP A 1 81 ? -1.473 -11.237 -18.397 1.00 75.12 81 ASP A N 1
ATOM 583 C CA . ASP A 1 81 ? -0.651 -12.360 -18.858 1.00 75.12 81 ASP A CA 1
ATOM 584 C C . ASP A 1 81 ? -1.489 -13.413 -19.615 1.00 75.12 81 ASP A C 1
ATOM 586 O O . ASP A 1 81 ? -1.104 -13.916 -20.669 1.00 75.12 81 ASP A O 1
ATOM 590 N N . ARG A 1 82 ? -2.721 -13.676 -19.154 1.00 74.31 82 ARG A N 1
ATOM 591 C CA . ARG A 1 82 ? -3.671 -14.536 -19.883 1.00 74.31 82 ARG A CA 1
ATOM 592 C C . ARG A 1 82 ? -4.085 -13.959 -21.238 1.00 74.31 82 ARG A C 1
ATOM 594 O O . ARG A 1 82 ? -4.216 -14.717 -22.198 1.00 74.31 82 ARG A O 1
ATOM 601 N N . ARG A 1 83 ? -4.281 -12.639 -21.330 1.00 71.31 83 ARG A N 1
ATOM 602 C CA . ARG A 1 83 ? -4.602 -11.967 -22.602 1.00 71.31 83 ARG A CA 1
ATOM 603 C C . ARG A 1 83 ? -3.431 -12.014 -23.579 1.00 71.31 83 ARG A C 1
ATOM 605 O O . ARG A 1 83 ? -3.663 -12.288 -24.747 1.00 71.31 83 ARG A O 1
ATOM 612 N N . ALA A 1 84 ? -2.203 -11.818 -23.101 1.00 66.69 84 ALA A N 1
ATOM 613 C CA . ALA A 1 84 ? -0.999 -11.887 -23.929 1.00 66.69 84 ALA A CA 1
ATOM 614 C C . ALA A 1 84 ? -0.760 -13.286 -24.521 1.00 66.69 84 ALA A C 1
ATOM 616 O O . ALA A 1 84 ? -0.310 -13.397 -25.650 1.00 66.69 84 ALA A O 1
ATOM 617 N N . ARG A 1 85 ? -1.107 -14.356 -23.792 1.00 67.00 85 ARG A N 1
ATOM 618 C CA . ARG A 1 85 ? -0.989 -15.743 -24.283 1.00 67.00 85 ARG A CA 1
ATOM 619 C C . ARG A 1 85 ? -2.088 -16.183 -25.258 1.00 67.00 85 ARG A C 1
ATOM 621 O O . ARG A 1 85 ? -1.984 -17.268 -25.818 1.00 67.00 85 ARG A O 1
ATOM 628 N N . SER A 1 86 ? -3.155 -15.398 -25.399 1.00 63.91 86 SER A N 1
ATOM 629 C CA . SER A 1 86 ? -4.308 -15.722 -26.256 1.00 63.91 86 SER A CA 1
ATOM 630 C C . SER A 1 86 ? -4.313 -14.945 -27.581 1.00 63.91 86 SER A C 1
ATOM 632 O O . SER A 1 86 ? -5.245 -15.114 -28.364 1.00 63.91 86 SER A O 1
ATOM 634 N N . ALA A 1 87 ? -3.326 -14.071 -27.789 1.00 52.25 87 ALA A N 1
ATOM 635 C CA . ALA A 1 87 ? -3.108 -13.273 -28.994 1.00 52.25 87 ALA A CA 1
ATOM 636 C C . ALA A 1 87 ? -1.928 -13.845 -29.790 1.00 52.25 87 ALA A C 1
ATOM 638 O O . ALA A 1 87 ? -1.970 -13.731 -31.033 1.00 52.25 87 ALA A O 1
#

InterPro domains:
  IPR027379 Cardiolipin synthase N-terminal [PF13396] (40-77)

Seco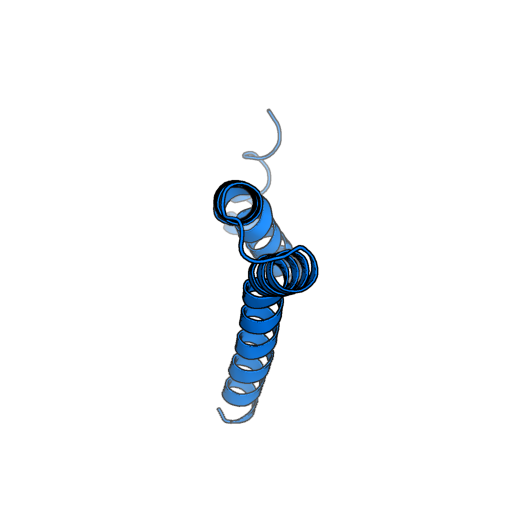ndary structure (DSSP, 8-state):
--SHHHHHHHHHTT---THHHHHHHHHHIIIIIHHHHHHHHHHHHHHHHHS-S-HHHHHHHHHHHHHHHHHHHHHHHHHHHHHHTT-